Protein AF-A0A523J053-F1 (afdb_monomer_lite)

Structure (mmCIF, N/CA/C/O backbone):
data_AF-A0A523J053-F1
#
_entry.id   AF-A0A523J053-F1
#
loop_
_atom_site.group_PDB
_atom_site.id
_atom_site.type_symbol
_atom_site.label_atom_id
_atom_site.label_alt_id
_atom_site.label_comp_id
_atom_site.label_asym_id
_atom_site.label_entity_id
_atom_site.label_seq_id
_atom_site.pdbx_PDB_ins_code
_atom_site.Cartn_x
_atom_site.Cartn_y
_atom_site.Cartn_z
_atom_site.occupancy
_atom_site.B_iso_or_equiv
_atom_site.auth_seq_id
_atom_site.auth_comp_id
_atom_site.auth_asym_id
_atom_site.auth_atom_id
_atom_site.pdbx_PDB_model_num
ATOM 1 N N . SER A 1 1 ? 1.713 -2.054 15.225 1.00 59.25 1 SER A N 1
ATOM 2 C CA . SER A 1 1 ? 1.544 -1.801 13.780 1.00 59.25 1 SER A CA 1
ATOM 3 C C . SER A 1 1 ? 1.770 -0.332 13.507 1.00 59.25 1 SER A C 1
ATOM 5 O O . SER A 1 1 ? 1.359 0.451 14.351 1.00 59.25 1 SER A O 1
ATOM 7 N N . PHE A 1 2 ? 2.377 0.021 1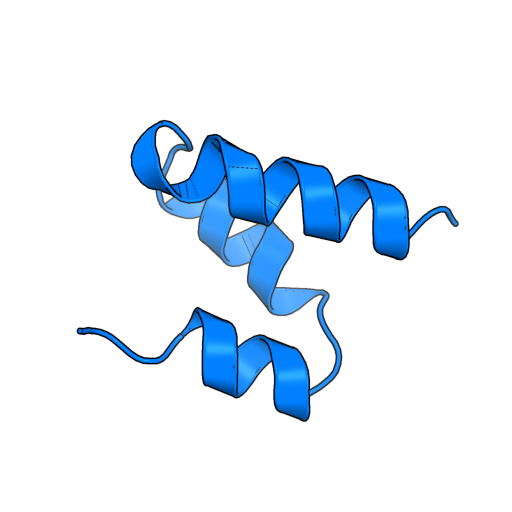2.369 1.00 73.31 2 PHE A N 1
ATOM 8 C CA . PHE A 1 2 ? 2.667 1.402 11.941 1.00 73.31 2 PHE A CA 1
ATOM 9 C C . PHE A 1 2 ? 1.870 1.745 10.663 1.00 73.31 2 PHE A C 1
ATOM 11 O O . PHE A 1 2 ? 2.420 1.751 9.564 1.00 73.31 2 PHE A O 1
ATOM 18 N N . PRO A 1 3 ? 0.537 1.931 10.742 1.00 75.00 3 PRO A N 1
ATOM 19 C CA . PRO A 1 3 ? -0.315 1.992 9.557 1.00 75.00 3 PRO A CA 1
ATOM 20 C C . PRO A 1 3 ? -0.185 3.323 8.808 1.00 75.00 3 PRO A C 1
ATOM 22 O O . PRO A 1 3 ? -0.350 3.337 7.592 1.00 75.00 3 PRO A O 1
ATOM 25 N N . GLN A 1 4 ? 0.114 4.427 9.511 1.00 79.38 4 GLN A N 1
ATOM 26 C CA . GLN A 1 4 ? 0.323 5.738 8.887 1.00 79.38 4 GLN A CA 1
ATOM 27 C C . GLN A 1 4 ? 1.587 5.775 8.026 1.00 79.38 4 GLN A C 1
ATOM 29 O O . GLN A 1 4 ? 1.501 6.179 6.875 1.00 79.38 4 GLN A O 1
ATOM 34 N N . GLU A 1 5 ? 2.722 5.307 8.544 1.00 84.25 5 GLU A N 1
ATOM 35 C CA . GLU A 1 5 ? 4.007 5.324 7.827 1.00 84.25 5 GLU A CA 1
ATOM 36 C C . GLU A 1 5 ? 3.949 4.481 6.547 1.00 84.25 5 GLU A C 1
ATOM 38 O O . GLU A 1 5 ? 4.404 4.900 5.484 1.00 84.25 5 GLU A O 1
ATOM 43 N N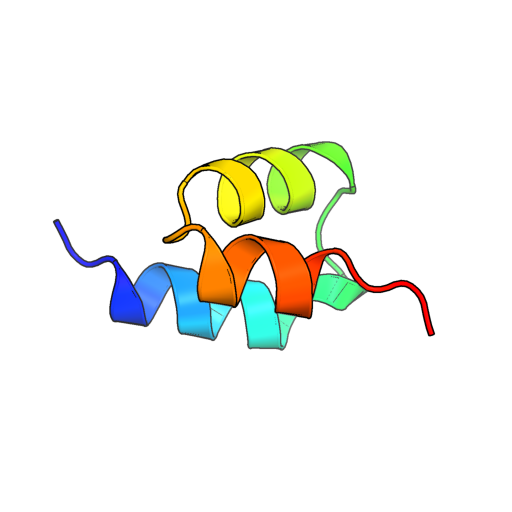 . VAL A 1 6 ? 3.308 3.309 6.626 1.00 81.44 6 VAL A N 1
ATOM 44 C CA . VAL A 1 6 ? 3.093 2.444 5.459 1.00 81.44 6 VAL A CA 1
ATOM 45 C C . VAL A 1 6 ? 2.163 3.111 4.448 1.00 81.44 6 VAL A C 1
ATOM 47 O O . VAL A 1 6 ? 2.436 3.064 3.251 1.00 81.44 6 VAL A O 1
ATOM 50 N N . LEU A 1 7 ? 1.075 3.742 4.900 1.00 82.88 7 LEU A N 1
ATOM 51 C CA . LEU A 1 7 ? 0.161 4.468 4.019 1.00 82.88 7 LEU A CA 1
ATOM 52 C C . LEU A 1 7 ? 0.871 5.630 3.315 1.00 82.88 7 LEU A C 1
ATOM 54 O O . LEU A 1 7 ? 0.753 5.767 2.101 1.00 82.88 7 LEU A O 1
ATOM 58 N N . GLU A 1 8 ? 1.617 6.442 4.054 1.00 87.56 8 GLU A N 1
ATOM 59 C CA . GLU A 1 8 ? 2.352 7.586 3.517 1.00 87.56 8 GLU A CA 1
ATOM 60 C C . GLU A 1 8 ? 3.393 7.140 2.485 1.00 87.56 8 GLU A C 1
ATOM 62 O O . GLU A 1 8 ? 3.414 7.649 1.364 1.00 87.56 8 GLU A O 1
ATOM 67 N N . PHE A 1 9 ? 4.166 6.099 2.799 1.00 89.56 9 PHE A N 1
ATOM 68 C CA . PHE A 1 9 ? 5.109 5.495 1.862 1.00 89.56 9 PHE A CA 1
ATOM 69 C C . PHE A 1 9 ? 4.419 4.995 0.584 1.00 89.56 9 PHE A C 1
ATOM 71 O O . PHE A 1 9 ? 4.870 5.286 -0.523 1.00 89.56 9 PHE A O 1
ATOM 78 N N . VAL A 1 10 ? 3.305 4.270 0.715 1.00 87.56 10 VAL A N 1
ATOM 79 C CA . VAL A 1 10 ? 2.555 3.723 -0.427 1.00 87.56 10 VAL A CA 1
ATOM 80 C C . VAL A 1 10 ? 2.001 4.840 -1.306 1.00 87.56 10 VAL A C 1
ATOM 82 O O . VAL A 1 10 ? 2.072 4.744 -2.528 1.00 87.56 10 VAL A O 1
ATOM 85 N N . MET A 1 11 ? 1.474 5.912 -0.713 1.00 86.56 11 MET A N 1
ATOM 86 C CA . MET A 1 11 ? 0.920 7.038 -1.468 1.00 86.56 11 MET A CA 1
ATOM 87 C C . MET A 1 11 ? 2.007 7.836 -2.189 1.00 86.56 11 MET A C 1
ATOM 89 O O . MET A 1 11 ? 1.788 8.222 -3.340 1.00 86.56 11 MET A O 1
ATOM 93 N N . ASN A 1 12 ? 3.171 8.019 -1.561 1.00 92.31 12 ASN A N 1
ATOM 94 C CA . ASN A 1 12 ? 4.317 8.710 -2.155 1.00 92.31 12 ASN A CA 1
ATOM 95 C C . ASN A 1 12 ? 4.925 7.928 -3.331 1.00 92.31 12 ASN A C 1
ATOM 97 O O . ASN A 1 12 ? 5.366 8.537 -4.299 1.00 92.31 12 ASN A O 1
ATOM 101 N N . ASN A 1 13 ? 4.884 6.591 -3.292 1.00 91.75 13 ASN A N 1
ATOM 102 C CA . ASN A 1 13 ? 5.501 5.724 -4.306 1.00 91.75 13 ASN A CA 1
ATOM 103 C C . ASN A 1 13 ? 4.496 5.074 -5.277 1.00 91.75 13 ASN A C 1
ATOM 105 O O . ASN A 1 13 ? 4.880 4.269 -6.125 1.00 91.75 13 ASN A O 1
ATOM 109 N N . LYS A 1 14 ? 3.198 5.400 -5.192 1.00 87.31 14 LYS A N 1
ATOM 110 C CA . LYS A 1 14 ? 2.109 4.684 -5.894 1.00 87.31 14 LYS A CA 1
ATOM 111 C C . LYS A 1 14 ? 2.290 4.527 -7.413 1.00 87.31 14 LYS A C 1
ATOM 113 O O . LYS A 1 14 ? 1.735 3.596 -7.986 1.00 87.31 14 LYS A O 1
ATOM 118 N N . ASN A 1 15 ? 3.032 5.429 -8.057 1.00 89.12 15 ASN A N 1
ATOM 119 C CA . ASN A 1 15 ? 3.269 5.417 -9.505 1.00 89.12 15 ASN A CA 1
ATOM 120 C C . ASN A 1 15 ? 4.387 4.445 -9.922 1.00 89.12 15 ASN A C 1
ATOM 122 O O . ASN A 1 15 ? 4.395 3.981 -11.058 1.00 89.12 15 ASN A O 1
ATOM 126 N N . GLU A 1 16 ? 5.306 4.134 -9.009 1.00 94.31 16 GLU A N 1
ATOM 127 C CA . GLU A 1 16 ? 6.450 3.239 -9.232 1.00 94.31 16 GLU A CA 1
ATOM 128 C C . GLU A 1 16 ? 6.174 1.824 -8.703 1.00 94.31 16 GLU A C 1
ATOM 130 O O . GLU A 1 16 ? 6.812 0.849 -9.101 1.00 94.31 16 GLU A O 1
ATOM 135 N N . MET A 1 17 ? 5.190 1.691 -7.809 1.00 90.81 17 MET A N 1
ATOM 136 C CA . MET A 1 17 ? 4.825 0.413 -7.215 1.00 90.81 17 MET A CA 1
ATOM 137 C C . MET A 1 17 ? 4.213 -0.559 -8.237 1.00 90.81 17 MET A C 1
ATOM 139 O O . MET A 1 17 ? 3.295 -0.200 -8.983 1.00 90.81 17 MET A O 1
ATOM 143 N N . PRO A 1 18 ? 4.588 -1.853 -8.190 1.00 94.81 18 PRO A N 1
ATOM 144 C CA . PRO A 1 18 ? 3.877 -2.893 -8.916 1.00 94.81 18 PRO A CA 1
ATOM 145 C C . PRO A 1 18 ? 2.393 -2.905 -8.541 1.00 94.81 18 PRO A C 1
ATOM 147 O O . PRO A 1 18 ? 2.032 -2.905 -7.360 1.00 94.81 18 PRO A O 1
ATOM 150 N N . ARG A 1 19 ? 1.516 -2.998 -9.547 1.00 90.50 19 ARG A N 1
ATOM 151 C CA . ARG A 1 19 ? 0.050 -2.950 -9.383 1.00 90.50 19 ARG A CA 1
ATOM 152 C C . ARG A 1 19 ? -0.476 -3.902 -8.301 1.00 90.50 19 ARG A C 1
ATOM 154 O O . ARG A 1 19 ? -1.422 -3.569 -7.589 1.00 90.50 19 ARG A O 1
ATOM 161 N N . THR A 1 20 ? 0.123 -5.085 -8.180 1.00 93.44 20 THR A N 1
ATOM 162 C CA . THR A 1 20 ? -0.243 -6.085 -7.169 1.00 93.44 20 THR A CA 1
ATOM 163 C C . THR A 1 20 ? 0.121 -5.623 -5.759 1.00 93.44 20 THR A C 1
ATOM 165 O O . THR A 1 20 ? -0.736 -5.659 -4.880 1.00 93.44 20 THR A O 1
ATOM 168 N N . ALA A 1 21 ? 1.344 -5.126 -5.551 1.00 90.88 21 ALA A N 1
ATOM 169 C CA . ALA A 1 21 ? 1.797 -4.618 -4.256 1.00 90.88 21 ALA A CA 1
ATOM 170 C C . ALA A 1 21 ? 0.982 -3.391 -3.818 1.00 90.88 21 ALA A C 1
ATOM 172 O O . ALA A 1 21 ? 0.503 -3.339 -2.686 1.00 90.88 21 ALA A O 1
ATOM 173 N N . LEU A 1 22 ? 0.733 -2.459 -4.744 1.00 90.00 22 LEU A N 1
ATOM 174 C CA . LEU A 1 22 ? -0.116 -1.293 -4.502 1.00 90.00 22 LEU A CA 1
ATOM 175 C C . LEU A 1 22 ? -1.536 -1.705 -4.085 1.00 90.00 22 LEU A C 1
ATOM 177 O O . LEU A 1 22 ? -2.092 -1.163 -3.131 1.00 90.00 22 LEU A O 1
ATOM 181 N N . ARG A 1 23 ? -2.119 -2.706 -4.757 1.00 90.00 23 ARG A N 1
ATOM 182 C CA . ARG A 1 23 ? -3.451 -3.220 -4.416 1.00 90.00 23 ARG A CA 1
ATOM 183 C C . ARG A 1 23 ? -3.495 -3.828 -3.017 1.00 90.00 23 ARG A C 1
ATOM 185 O O . ARG A 1 23 ? -4.411 -3.497 -2.267 1.00 90.00 23 ARG A O 1
ATOM 192 N N . TYR A 1 24 ? -2.519 -4.663 -2.660 1.00 91.88 24 TYR A N 1
ATOM 193 C CA . TYR A 1 24 ? -2.445 -5.245 -1.317 1.00 91.88 24 TYR A CA 1
ATOM 194 C C . TYR A 1 24 ? -2.302 -4.172 -0.234 1.00 91.88 24 TYR A C 1
ATOM 196 O O . TYR A 1 24 ? -2.940 -4.279 0.812 1.00 91.88 24 TYR A O 1
ATOM 204 N N . ALA A 1 25 ? -1.525 -3.119 -0.494 1.00 88.19 25 ALA A N 1
ATOM 205 C CA . ALA A 1 25 ? -1.373 -2.005 0.433 1.00 88.19 25 ALA A CA 1
ATOM 206 C C . ALA A 1 25 ? -2.682 -1.214 0.623 1.00 88.19 25 ALA A C 1
ATOM 208 O O . ALA A 1 25 ? -3.096 -0.967 1.755 1.00 88.19 25 ALA A O 1
ATOM 209 N N . ILE A 1 26 ? -3.382 -0.884 -0.468 1.00 86.19 26 ILE A N 1
ATOM 210 C CA . ILE A 1 26 ? -4.658 -0.147 -0.429 1.00 86.19 26 ILE A CA 1
ATOM 211 C C . ILE A 1 26 ? -5.776 -0.967 0.238 1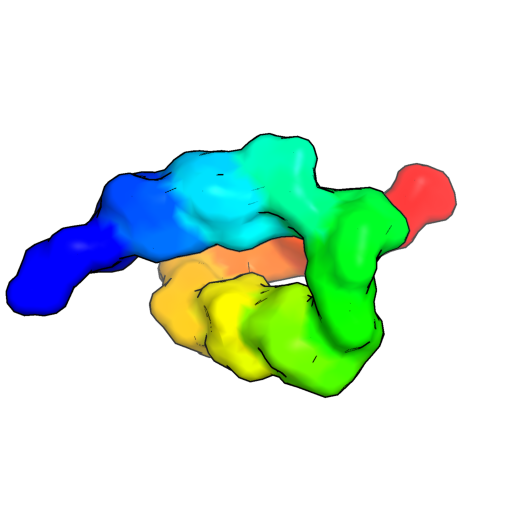.00 86.19 26 ILE A C 1
ATOM 213 O O . ILE A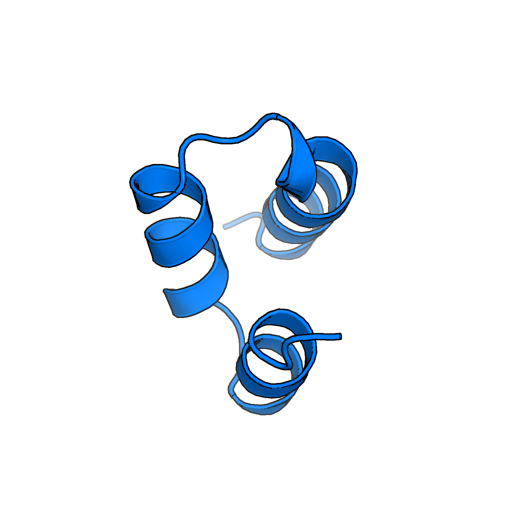 1 26 ? -6.658 -0.417 0.897 1.00 86.19 26 ILE A O 1
ATOM 217 N N . GLU A 1 27 ? -5.763 -2.292 0.094 1.00 88.62 27 GLU A N 1
ATOM 218 C CA . GLU A 1 27 ? -6.774 -3.176 0.680 1.00 88.62 27 GLU A CA 1
ATOM 219 C C . GLU A 1 27 ? -6.744 -3.206 2.214 1.00 88.62 27 GLU A C 1
ATOM 221 O O . GLU A 1 27 ? -7.779 -3.446 2.836 1.00 88.62 27 GLU A O 1
ATOM 226 N N . LYS A 1 28 ? -5.592 -2.903 2.821 1.00 87.06 28 LYS A N 1
ATOM 227 C CA . LYS A 1 28 ? -5.426 -2.807 4.277 1.00 87.06 28 LYS A CA 1
ATOM 228 C C . LYS A 1 28 ? -5.865 -1.457 4.859 1.00 87.06 28 LYS A C 1
ATOM 230 O O . LYS A 1 28 ? -5.821 -1.293 6.076 1.00 87.06 28 LYS A O 1
ATOM 235 N N . LEU A 1 29 ? -6.302 -0.505 4.031 1.00 83.56 29 LEU A N 1
ATOM 236 C CA . LEU A 1 29 ? -6.718 0.822 4.486 1.00 83.56 29 LEU A CA 1
ATOM 237 C C . LEU A 1 29 ? -8.167 0.854 5.000 1.00 83.56 29 LEU A C 1
ATOM 239 O O . LEU A 1 29 ? -9.028 0.128 4.491 1.00 83.56 29 LEU A O 1
ATOM 243 N N . PRO A 1 30 ? -8.481 1.759 5.948 1.00 85.00 30 PRO A N 1
ATOM 244 C CA . PRO A 1 30 ? -9.845 2.091 6.335 1.00 85.00 30 PRO A CA 1
ATOM 245 C C . PRO A 1 30 ? -10.757 2.380 5.127 1.00 85.00 30 PRO A C 1
ATOM 247 O O . PRO A 1 30 ? -10.313 2.994 4.152 1.00 85.00 30 PRO A O 1
ATOM 250 N N . PRO A 1 31 ? -12.061 2.046 5.191 1.00 84.75 31 PRO A N 1
ATOM 251 C CA . PRO A 1 31 ? -12.971 2.104 4.041 1.00 84.75 31 PRO A CA 1
ATOM 252 C C . PRO A 1 31 ? -13.011 3.451 3.305 1.00 84.75 31 PRO A C 1
ATOM 254 O O . PRO A 1 31 ? -13.098 3.482 2.078 1.00 84.75 31 PRO A O 1
ATOM 257 N N . LYS A 1 32 ? -12.927 4.570 4.039 1.00 83.31 32 LYS A N 1
ATOM 258 C CA . LYS A 1 32 ? -12.904 5.924 3.459 1.00 83.31 32 LYS A CA 1
ATOM 259 C C . LYS A 1 32 ? -11.621 6.188 2.661 1.00 83.31 32 LYS A C 1
ATOM 261 O O . LYS A 1 32 ? -11.693 6.691 1.545 1.00 83.31 32 LYS A O 1
ATOM 266 N N . GLN A 1 33 ? -10.471 5.795 3.206 1.00 79.44 33 GLN A N 1
ATOM 267 C CA . GLN A 1 33 ? -9.159 5.968 2.575 1.00 79.44 33 GLN A CA 1
ATOM 268 C C . GLN A 1 33 ? -8.982 5.025 1.380 1.00 79.44 33 GLN A C 1
ATOM 270 O O . GLN A 1 33 ? -8.531 5.456 0.322 1.00 79.44 33 GLN A O 1
ATOM 275 N N . LYS A 1 34 ? -9.436 3.770 1.500 1.00 8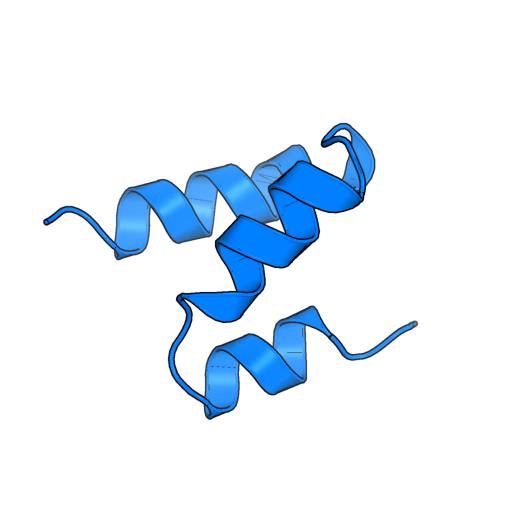3.19 34 LYS A N 1
ATOM 276 C CA . LYS A 1 34 ? -9.466 2.801 0.395 1.00 83.19 34 LYS A CA 1
ATOM 277 C C . LYS A 1 34 ? -10.236 3.339 -0.810 1.00 83.19 34 LYS A C 1
ATOM 279 O O . LYS A 1 34 ? -9.744 3.264 -1.930 1.00 83.19 34 LYS A O 1
ATOM 284 N N . ARG A 1 35 ? -11.433 3.900 -0.590 1.00 84.50 35 ARG A N 1
ATOM 285 C CA . ARG A 1 35 ? -12.250 4.476 -1.672 1.00 84.50 35 ARG A CA 1
ATOM 286 C C . ARG A 1 35 ? -11.545 5.642 -2.355 1.00 84.50 35 ARG A C 1
ATOM 288 O O . ARG A 1 35 ? -11.527 5.666 -3.577 1.00 84.50 35 ARG A O 1
ATOM 295 N N . ALA A 1 36 ? -10.940 6.548 -1.590 1.00 81.31 36 ALA A N 1
ATOM 296 C CA . ALA A 1 36 ? -10.189 7.673 -2.146 1.00 81.31 36 ALA A CA 1
ATOM 297 C C . ALA A 1 36 ? -8.974 7.212 -2.973 1.00 81.31 36 ALA A C 1
ATOM 299 O O . ALA A 1 36 ? -8.759 7.705 -4.072 1.00 81.31 36 ALA A O 1
ATOM 300 N N . ALA A 1 37 ? -8.221 6.217 -2.494 1.00 78.69 37 ALA A N 1
ATOM 301 C CA . ALA A 1 37 ? -7.058 5.680 -3.205 1.00 78.69 37 ALA A CA 1
ATOM 302 C C . ALA A 1 37 ? -7.420 4.848 -4.455 1.00 78.69 37 ALA A C 1
ATOM 304 O O . ALA A 1 37 ? -6.597 4.702 -5.355 1.00 78.69 37 ALA A O 1
ATOM 305 N N . MET A 1 38 ? -8.633 4.285 -4.511 1.00 79.81 38 MET A N 1
ATOM 306 C CA . MET A 1 38 ? -9.139 3.500 -5.647 1.00 79.81 38 MET A CA 1
ATOM 307 C C . MET A 1 38 ? -9.905 4.327 -6.684 1.00 79.81 38 MET A C 1
ATOM 309 O O . MET A 1 38 ? -10.257 3.783 -7.734 1.00 79.81 38 MET A O 1
ATOM 313 N N . GLN A 1 39 ? -10.183 5.606 -6.417 1.00 81.31 39 GLN A N 1
ATOM 314 C CA . GLN A 1 39 ? -10.731 6.500 -7.431 1.00 81.31 39 GLN A CA 1
ATOM 315 C C . GLN A 1 39 ? -9.688 6.646 -8.540 1.00 81.31 39 GLN A C 1
ATOM 317 O O . GLN A 1 39 ? -8.596 7.172 -8.327 1.00 81.31 39 GLN A O 1
ATOM 322 N N . LYS A 1 40 ? -10.005 6.100 -9.717 1.00 62.38 40 LYS A N 1
ATOM 323 C CA . LYS A 1 40 ? -9.252 6.410 -10.930 1.00 62.38 40 LYS A CA 1
ATOM 324 C C . LYS A 1 40 ? -9.384 7.920 -11.194 1.00 62.38 40 LYS A C 1
ATOM 326 O O . LYS A 1 40 ? -10.473 8.440 -10.941 1.00 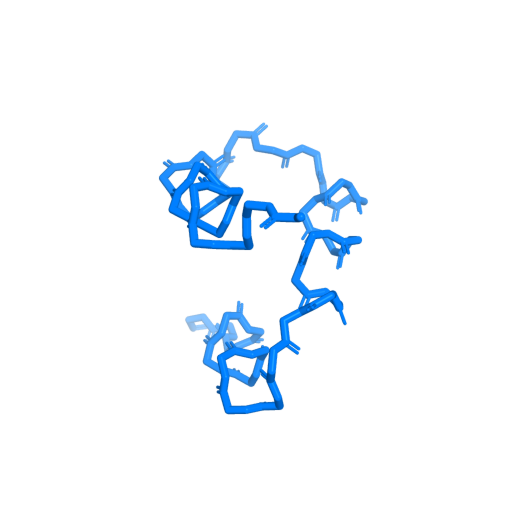62.38 40 LYS A O 1
ATOM 331 N N . PRO A 1 41 ? -8.319 8.601 -11.654 1.00 57.56 41 PRO A N 1
ATOM 332 C CA . PRO A 1 41 ? -8.483 9.911 -12.273 1.00 57.56 41 PRO A CA 1
ATOM 333 C C . PRO A 1 41 ? -9.452 9.832 -13.459 1.00 57.56 41 PRO A C 1
ATOM 335 O O . PRO A 1 41 ? -9.574 8.731 -14.055 1.00 57.56 41 PRO A O 1
#

Secondary structure (DSSP, 8-state):
--HHHHHHHHHHHTTTS-HHHHHHHHHTS-HHHHHHHH---

Foldseek 3Di:
DCLPVLVVVLVVCVVVDDPVVNVVNLVPDDPVSSVVSPDDD

pLDDT: mean 84.12, std 8.48, range [57.56, 94.81]

Radius of gyration: 9.59 Å; chains: 1; bounding box: 19×16×26 Å

Sequence (41 aa):
SFPQEVLEFVMNNKNEMPRTALRYAIEKLPPKQKRAAMQKP